Protein AF-A0A2P2J5X5-F1 (afdb_monomer_lite)

Sequence (82 aa):
MERYLLLHILSIALLGGLVPTWSEDKLISPLRLEMFVDELPDVPKIRGFDFVDGAPKPRELKIGMYKKKWVSSSLFLLLFYS

Foldseek 3Di:
DVVVVVVVVVVCVVVVVVPPPPPPVPPDPPVPDDDPDDDDPDDDDDDQWDQDPNDTDGDDDDDDDDPDDDPDPPVVVVVVVD

InterPro domains:
  IPR052152 Multicopper oxidase LPR1/LPR2 [PTHR48461] (4-70)

Structure (mmCIF, N/CA/C/O backbone):
data_AF-A0A2P2J5X5-F1
#
_entry.id   AF-A0A2P2J5X5-F1
#
loop_
_atom_site.group_PDB
_atom_site.id
_atom_site.type_symbol
_atom_site.label_atom_id
_atom_site.label_alt_id
_atom_site.label_comp_id
_atom_site.label_asym_id
_atom_site.label_entity_id
_atom_site.label_seq_id
_atom_site.pdbx_PDB_ins_code
_atom_site.Cartn_x
_atom_site.Cartn_y
_atom_site.Cartn_z
_atom_site.occupancy
_atom_site.B_iso_or_equiv
_atom_site.auth_seq_id
_atom_site.auth_comp_id
_atom_site.auth_asym_id
_atom_site.auth_atom_id
_atom_site.pdbx_PDB_model_num
ATOM 1 N N . MET A 1 1 ? 37.605 25.364 -60.818 1.00 61.94 1 MET A N 1
ATOM 2 C CA . MET A 1 1 ? 36.449 25.517 -59.909 1.00 61.94 1 MET A CA 1
ATOM 3 C C . MET A 1 1 ? 35.785 24.170 -59.611 1.00 61.94 1 MET A C 1
ATOM 5 O O . MET A 1 1 ? 35.599 23.871 -58.443 1.00 61.94 1 MET A O 1
ATOM 9 N N . GLU A 1 2 ? 35.585 23.303 -60.610 1.00 79.38 2 GLU A N 1
ATOM 10 C CA . GLU A 1 2 ? 35.004 21.945 -60.473 1.00 79.38 2 GLU A CA 1
ATOM 11 C C . GLU A 1 2 ? 35.573 21.052 -59.353 1.00 79.38 2 GLU A C 1
ATOM 13 O O . GLU A 1 2 ? 34.830 20.447 -58.589 1.00 79.38 2 GLU A O 1
ATOM 18 N N . ARG A 1 3 ? 36.903 20.990 -59.192 1.00 81.50 3 ARG A N 1
ATOM 19 C CA . ARG A 1 3 ? 37.544 20.121 -58.180 1.00 81.50 3 ARG A CA 1
ATOM 20 C C . ARG A 1 3 ? 37.172 20.493 -56.740 1.00 81.50 3 ARG A C 1
ATOM 22 O O . ARG A 1 3 ? 37.125 19.621 -55.885 1.00 81.50 3 ARG A O 1
ATOM 29 N N . TYR A 1 4 ? 36.909 21.773 -56.477 1.00 84.75 4 TYR A N 1
ATOM 30 C CA . TYR A 1 4 ? 36.509 22.255 -55.154 1.00 84.75 4 TYR A CA 1
ATOM 31 C C . TYR A 1 4 ? 35.044 21.908 -54.852 1.00 84.75 4 TYR A C 1
ATOM 33 O O . TYR A 1 4 ? 34.720 21.523 -53.734 1.00 84.75 4 TYR A O 1
ATOM 41 N N . LEU A 1 5 ? 34.178 21.958 -55.871 1.00 84.88 5 LEU A N 1
ATOM 42 C CA . LEU A 1 5 ? 32.776 21.548 -55.767 1.00 84.88 5 LEU A CA 1
ATOM 43 C C . LEU A 1 5 ? 32.649 20.045 -55.495 1.00 84.88 5 LEU A C 1
ATOM 45 O O . LEU A 1 5 ? 31.882 19.643 -54.626 1.00 84.88 5 LEU A O 1
ATOM 49 N N . LEU A 1 6 ? 33.458 19.222 -56.167 1.00 86.62 6 LEU A N 1
ATOM 50 C CA . LEU A 1 6 ? 33.487 17.775 -55.933 1.00 86.62 6 LEU A CA 1
ATOM 51 C C . LEU A 1 6 ? 33.933 17.420 -54.508 1.00 86.62 6 LEU A C 1
ATOM 53 O O . LEU A 1 6 ? 33.362 16.520 -53.897 1.00 86.62 6 LEU A O 1
ATOM 57 N N . LEU A 1 7 ? 34.911 18.146 -53.959 1.00 85.75 7 LEU A N 1
ATOM 58 C CA . LEU A 1 7 ? 35.356 17.956 -52.575 1.00 85.75 7 LEU A CA 1
ATOM 59 C C . LEU A 1 7 ? 34.274 18.340 -51.558 1.00 85.75 7 LEU A C 1
ATOM 61 O O . LEU A 1 7 ? 34.133 17.659 -50.546 1.00 85.75 7 LEU A O 1
ATOM 65 N N . HIS A 1 8 ? 33.486 19.380 -51.841 1.00 83.56 8 HIS A N 1
ATOM 66 C CA . HIS A 1 8 ? 32.337 19.759 -51.011 1.00 83.56 8 HIS A CA 1
ATOM 67 C C . HIS A 1 8 ? 31.195 18.745 -51.069 1.00 83.56 8 HIS A C 1
ATOM 69 O O . HIS A 1 8 ? 30.599 18.424 -50.048 1.00 83.56 8 HIS A O 1
ATOM 75 N N . ILE A 1 9 ? 30.904 18.186 -52.243 1.00 84.56 9 ILE A N 1
ATOM 76 C CA . ILE A 1 9 ? 29.887 17.132 -52.366 1.00 84.56 9 ILE A CA 1
ATOM 77 C C . ILE A 1 9 ? 30.341 15.870 -51.620 1.00 84.56 9 ILE A C 1
ATOM 79 O O . ILE A 1 9 ? 29.552 15.254 -50.905 1.00 84.56 9 ILE A O 1
ATOM 83 N N . LEU A 1 10 ? 31.625 15.517 -51.733 1.00 85.56 10 LEU A N 1
ATOM 84 C CA . LEU A 1 10 ? 32.210 14.381 -51.027 1.00 85.56 10 LEU A CA 1
ATOM 85 C C . LEU A 1 10 ? 32.179 14.578 -49.505 1.00 85.56 10 LEU A C 1
ATOM 87 O O . LEU A 1 10 ? 31.854 13.637 -48.786 1.00 85.56 10 LEU A O 1
ATOM 91 N N . SER A 1 11 ? 32.477 15.783 -49.008 1.00 82.19 11 SER A N 1
ATOM 92 C CA . SER A 1 11 ? 32.447 16.074 -47.570 1.00 82.19 11 SER A CA 1
ATOM 93 C C . SER A 1 11 ? 31.029 16.028 -46.998 1.00 82.19 11 SER A C 1
ATOM 95 O O . SER A 1 11 ? 30.833 15.469 -45.920 1.00 82.19 11 SER A O 1
ATOM 97 N N . ILE A 1 12 ? 30.032 16.528 -47.736 1.00 81.00 12 ILE A N 1
ATOM 98 C CA . ILE A 1 12 ? 28.616 16.445 -47.350 1.00 81.00 12 ILE A CA 1
ATOM 99 C C . ILE A 1 12 ? 28.138 14.990 -47.353 1.00 81.00 12 ILE A C 1
ATOM 101 O O . ILE A 1 12 ? 27.461 14.579 -46.416 1.00 81.00 12 ILE A O 1
ATOM 105 N N . ALA A 1 13 ? 28.513 14.192 -48.356 1.00 80.12 13 ALA A N 1
ATOM 106 C CA . ALA A 1 13 ? 28.169 12.771 -48.403 1.00 80.12 13 ALA A CA 1
ATOM 107 C C . ALA A 1 13 ? 28.801 11.987 -47.238 1.00 80.12 13 ALA A C 1
ATOM 109 O O . ALA A 1 13 ? 28.144 11.136 -46.635 1.00 80.12 13 ALA A O 1
ATOM 110 N N . LEU A 1 14 ? 30.050 12.313 -46.882 1.00 76.69 14 LEU A N 1
ATOM 111 C CA . LEU A 1 14 ? 30.756 11.702 -45.756 1.00 76.69 14 LEU A CA 1
ATOM 112 C C . LEU A 1 14 ? 30.127 12.087 -44.406 1.00 76.69 14 LEU A C 1
ATOM 114 O O . LEU A 1 14 ? 29.998 11.235 -43.532 1.00 76.69 14 LEU A O 1
ATOM 118 N N . LEU A 1 15 ? 29.696 13.345 -44.240 1.00 70.12 15 LEU A N 1
ATOM 119 C CA . LEU A 1 15 ? 28.975 13.796 -43.043 1.00 70.12 15 LEU A CA 1
ATOM 120 C C . LEU A 1 15 ? 27.550 13.229 -42.966 1.00 70.12 15 LEU A C 1
ATOM 122 O O . LEU A 1 15 ? 27.098 12.867 -41.883 1.00 70.12 15 LEU A O 1
ATOM 126 N N . GLY A 1 16 ? 26.848 13.133 -44.097 1.00 64.94 16 GLY A N 1
ATOM 127 C CA . GLY A 1 16 ? 25.468 12.646 -44.171 1.00 64.94 16 GLY A CA 1
ATOM 128 C C . GLY A 1 16 ? 25.321 11.174 -43.779 1.00 64.94 16 GLY A C 1
ATOM 129 O O . GLY A 1 16 ? 24.316 10.807 -43.180 1.00 64.94 16 GLY A O 1
ATOM 130 N N . GLY A 1 17 ? 26.340 10.348 -44.041 1.00 63.00 17 GLY A N 1
ATOM 131 C CA . GLY A 1 17 ? 26.390 8.951 -43.590 1.00 63.00 17 GLY A CA 1
ATOM 132 C C . GLY A 1 17 ? 26.727 8.766 -42.103 1.00 63.00 17 GLY A C 1
ATOM 133 O O . GLY A 1 17 ? 26.580 7.661 -41.586 1.00 63.00 17 GLY A O 1
ATOM 134 N N . LEU A 1 18 ? 27.174 9.824 -41.416 1.00 57.75 18 LEU A N 1
ATOM 135 C CA . LEU A 1 18 ? 27.512 9.811 -39.987 1.00 57.75 18 LEU A CA 1
ATOM 136 C C . LEU A 1 18 ? 26.408 10.388 -39.101 1.00 57.75 18 LEU A C 1
ATOM 138 O O . LEU A 1 18 ? 26.553 10.369 -37.879 1.00 57.75 18 LEU A O 1
ATOM 142 N N . VAL A 1 19 ? 25.317 10.904 -39.676 1.00 59.12 19 VAL A N 1
ATOM 143 C CA . VAL A 1 19 ? 24.162 11.315 -38.877 1.00 59.12 19 VAL A CA 1
ATOM 144 C C . VAL A 1 19 ? 23.506 10.035 -38.361 1.00 59.12 19 VAL A C 1
ATOM 146 O O . VAL A 1 19 ? 22.981 9.273 -39.177 1.00 59.12 19 VAL A O 1
ATOM 149 N N . PRO A 1 20 ? 23.513 9.756 -37.042 1.00 59.59 20 PRO A N 1
ATOM 150 C CA . PRO A 1 20 ? 22.630 8.734 -36.517 1.00 59.59 20 PRO A CA 1
ATOM 151 C C . PRO A 1 20 ? 21.223 9.189 -36.894 1.00 59.59 20 PRO A C 1
ATOM 153 O O . PRO A 1 20 ? 20.778 10.253 -36.456 1.00 59.59 20 PRO A O 1
ATOM 156 N N . THR A 1 21 ? 20.558 8.435 -37.776 1.00 61.34 21 THR A N 1
ATOM 157 C CA . THR A 1 21 ? 19.118 8.574 -37.998 1.00 61.34 21 THR A CA 1
ATOM 158 C C . THR A 1 21 ? 18.538 8.602 -36.603 1.00 61.34 21 THR A C 1
ATOM 160 O O . THR A 1 21 ? 18.778 7.638 -35.873 1.00 61.34 21 THR A O 1
ATOM 163 N N . TRP A 1 22 ? 17.961 9.736 -36.193 1.00 58.97 22 TRP A N 1
ATOM 164 C CA . TRP A 1 22 ? 17.452 9.924 -34.840 1.00 58.97 22 TRP A CA 1
ATOM 165 C C . TRP A 1 22 ? 16.797 8.623 -34.432 1.00 58.97 22 TRP A C 1
ATOM 167 O O . TRP A 1 22 ? 15.899 8.174 -35.145 1.00 58.97 22 TRP A O 1
ATOM 177 N N . SER A 1 23 ? 17.363 7.958 -33.418 1.00 59.91 23 SER A N 1
ATOM 178 C CA . SER A 1 23 ? 16.822 6.692 -32.954 1.00 59.91 23 SER A CA 1
ATOM 179 C C . SER A 1 23 ? 15.353 6.971 -32.730 1.00 59.91 23 SER A C 1
ATOM 181 O O . SER A 1 23 ? 15.023 7.788 -31.874 1.00 59.91 23 SER A O 1
ATOM 183 N N . GLU A 1 24 ? 14.479 6.364 -33.536 1.00 61.78 24 GLU A N 1
ATOM 184 C CA . GLU A 1 24 ? 13.105 6.180 -33.108 1.00 61.78 24 GLU A CA 1
ATOM 185 C C . GLU A 1 24 ? 13.266 5.605 -31.715 1.00 61.78 24 GLU A C 1
ATOM 187 O O . GLU A 1 24 ? 13.922 4.563 -31.583 1.00 61.78 24 GLU A O 1
ATOM 192 N N . ASP A 1 25 ? 12.851 6.357 -30.691 1.00 60.78 25 ASP A N 1
ATOM 193 C CA . ASP A 1 25 ? 12.942 5.921 -29.310 1.00 60.78 25 ASP A CA 1
ATOM 194 C C . ASP A 1 25 ? 12.366 4.520 -29.317 1.00 60.78 25 ASP A C 1
ATOM 196 O O . ASP A 1 25 ? 11.170 4.328 -29.546 1.00 60.78 25 ASP A O 1
ATOM 200 N N . LYS A 1 26 ? 13.243 3.516 -29.243 1.00 66.62 26 LYS A N 1
ATOM 201 C CA . LYS A 1 26 ? 12.854 2.129 -29.441 1.00 66.62 26 LYS A CA 1
ATOM 202 C C . LYS A 1 26 ? 12.226 1.741 -28.127 1.00 66.62 26 LYS A C 1
ATOM 204 O O . LYS A 1 26 ? 12.879 1.133 -27.281 1.00 66.62 26 LYS A O 1
ATOM 209 N N . LEU A 1 27 ? 10.996 2.214 -27.933 1.00 70.38 27 LEU A N 1
ATOM 210 C CA . LEU A 1 27 ? 10.241 2.093 -26.709 1.00 70.38 27 LEU A CA 1
ATOM 211 C C . LEU A 1 27 ? 10.212 0.607 -26.390 1.00 70.38 27 LEU A C 1
ATOM 213 O O . LEU A 1 27 ? 9.680 -0.217 -27.140 1.00 70.38 27 LEU A O 1
ATOM 217 N N . ILE A 1 28 ? 10.893 0.251 -25.308 1.00 75.06 28 ILE A N 1
ATOM 218 C CA . ILE A 1 28 ? 10.895 -1.114 -24.819 1.00 75.06 28 ILE A CA 1
ATOM 219 C C . ILE A 1 28 ? 9.455 -1.409 -24.421 1.00 75.06 28 ILE A C 1
ATOM 221 O O . ILE A 1 28 ? 8.855 -0.678 -23.636 1.00 75.06 28 ILE A O 1
ATOM 225 N N . SER A 1 29 ? 8.888 -2.467 -25.007 1.00 80.69 29 SER A N 1
ATOM 226 C CA . SER A 1 29 ? 7.550 -2.915 -24.637 1.00 80.69 29 SER A CA 1
ATOM 227 C C . SER A 1 29 ? 7.498 -3.118 -23.120 1.00 80.69 29 SER A C 1
ATOM 229 O O . SER A 1 29 ? 8.368 -3.823 -22.601 1.00 80.69 29 SER A O 1
ATOM 231 N N . PRO A 1 30 ? 6.492 -2.568 -22.415 1.00 74.25 30 PRO A N 1
ATOM 232 C CA . PRO A 1 30 ? 6.336 -2.752 -20.973 1.00 74.25 30 PRO A CA 1
ATOM 233 C C . PRO A 1 30 ? 6.335 -4.222 -20.535 1.00 74.25 30 PRO A C 1
ATOM 235 O O . PRO A 1 30 ? 6.722 -4.529 -19.418 1.00 74.25 30 PRO A O 1
ATOM 238 N N . LEU A 1 31 ? 5.986 -5.147 -21.437 1.00 77.88 31 LEU A N 1
A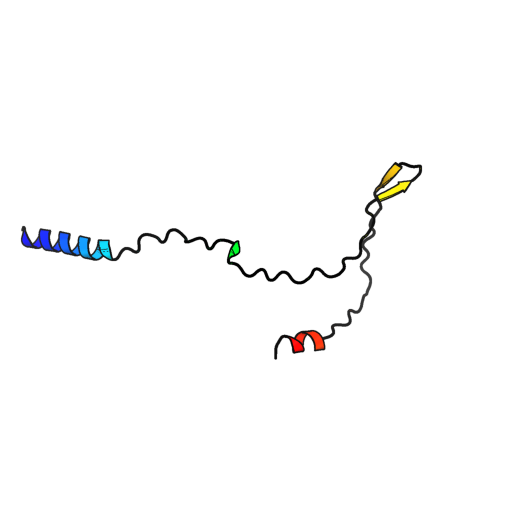TOM 239 C CA . LEU A 1 31 ? 6.049 -6.598 -21.218 1.00 77.88 31 LEU A CA 1
ATOM 240 C C . LEU A 1 31 ? 7.471 -7.137 -20.980 1.00 77.88 31 LEU A C 1
ATOM 242 O O . LEU A 1 31 ? 7.625 -8.272 -20.544 1.00 77.88 31 LEU A O 1
ATOM 246 N N . ARG A 1 32 ? 8.508 -6.365 -21.322 1.00 79.81 32 ARG A N 1
ATOM 247 C CA . ARG A 1 32 ? 9.922 -6.716 -21.115 1.00 79.81 32 ARG A CA 1
ATOM 248 C C . ARG A 1 32 ? 10.483 -6.174 -19.800 1.00 79.81 32 ARG A C 1
ATOM 250 O O . ARG A 1 32 ? 11.646 -6.431 -19.508 1.00 79.81 32 ARG A O 1
ATOM 257 N N . LEU A 1 33 ? 9.700 -5.395 -19.055 1.00 81.94 33 LEU A N 1
ATOM 258 C CA . LEU A 1 33 ? 10.092 -4.900 -17.743 1.00 81.94 33 LEU A CA 1
ATOM 259 C C . LEU A 1 33 ? 9.798 -5.980 -16.705 1.00 81.94 33 LEU A C 1
ATOM 261 O O . LEU A 1 33 ? 8.677 -6.476 -16.608 1.00 81.94 33 LEU A O 1
ATOM 265 N N . GLU A 1 34 ? 10.813 -6.332 -15.926 1.00 78.44 34 GLU A N 1
ATOM 266 C CA . GLU A 1 34 ? 10.639 -7.161 -14.741 1.00 78.44 34 GLU A CA 1
ATOM 267 C C . GLU A 1 34 ? 9.781 -6.391 -13.728 1.00 78.44 34 GLU A C 1
ATOM 269 O O . GLU A 1 34 ? 10.117 -5.276 -13.324 1.00 78.44 34 GLU A O 1
ATOM 274 N N . MET A 1 35 ? 8.621 -6.947 -13.371 1.00 77.50 35 MET A 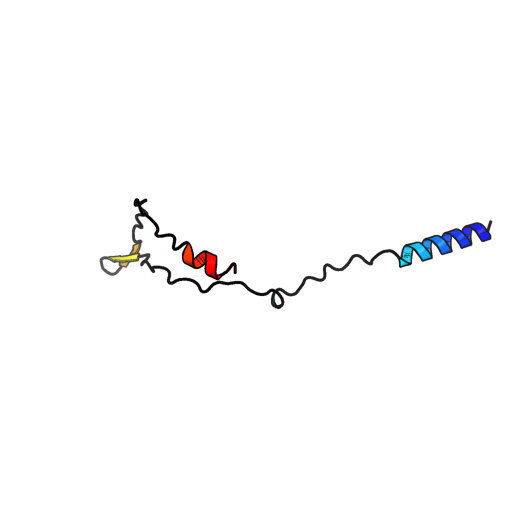N 1
ATOM 275 C CA . MET A 1 35 ? 7.731 -6.328 -12.395 1.00 77.50 35 MET A CA 1
ATOM 276 C C . MET A 1 35 ? 8.141 -6.766 -10.993 1.00 77.50 35 MET A C 1
ATOM 278 O O . MET A 1 35 ? 7.777 -7.850 -10.545 1.00 77.50 35 MET A O 1
ATOM 282 N N . PHE A 1 36 ? 8.852 -5.892 -10.286 1.00 71.44 36 PHE A N 1
ATOM 283 C CA . PHE A 1 36 ? 9.073 -6.023 -8.847 1.00 71.44 36 PHE A CA 1
ATOM 284 C C . PHE A 1 36 ? 7.804 -5.585 -8.106 1.00 71.44 36 PHE A C 1
ATOM 286 O O . PHE A 1 36 ? 7.712 -4.469 -7.597 1.00 71.44 36 PHE A O 1
ATOM 293 N N . VAL A 1 37 ? 6.776 -6.431 -8.127 1.00 74.38 37 VAL A N 1
ATOM 294 C CA . VAL A 1 37 ? 5.607 -6.263 -7.261 1.00 74.38 37 VAL A CA 1
ATOM 295 C C . VAL A 1 37 ? 5.768 -7.252 -6.123 1.00 74.38 37 VAL A C 1
ATOM 297 O O . VAL A 1 37 ? 5.571 -8.450 -6.314 1.00 74.38 37 VAL A O 1
ATOM 300 N N . ASP A 1 38 ? 6.146 -6.739 -4.954 1.00 76.88 38 ASP A N 1
ATOM 301 C CA . ASP A 1 38 ? 6.108 -7.524 -3.727 1.00 76.88 38 ASP A CA 1
ATOM 302 C C . ASP A 1 38 ? 4.688 -8.053 -3.503 1.00 76.88 38 ASP A C 1
ATOM 304 O O . ASP A 1 38 ? 3.694 -7.382 -3.813 1.00 76.88 38 ASP A O 1
ATOM 308 N N . GLU A 1 39 ? 4.586 -9.258 -2.945 1.00 77.50 39 GLU A N 1
ATOM 309 C CA . GLU A 1 39 ? 3.297 -9.802 -2.536 1.00 77.50 39 GLU A CA 1
ATOM 310 C C . GLU A 1 39 ? 2.615 -8.818 -1.583 1.00 77.50 39 GLU A C 1
ATOM 312 O O . GLU A 1 39 ? 3.179 -8.407 -0.565 1.00 77.50 39 GLU A O 1
ATOM 317 N N . LEU A 1 40 ? 1.392 -8.410 -1.934 1.00 77.94 40 LEU A N 1
ATOM 318 C CA . LEU A 1 40 ? 0.658 -7.440 -1.138 1.00 77.94 40 LEU A CA 1
ATOM 319 C C . LEU A 1 40 ? 0.396 -8.059 0.248 1.00 77.94 40 LEU A C 1
ATOM 321 O O . LEU A 1 40 ? -0.279 -9.091 0.320 1.00 77.94 40 LEU A O 1
ATOM 325 N N . PRO A 1 41 ? 0.898 -7.464 1.347 1.00 76.25 41 PRO A N 1
ATOM 326 C CA . PRO A 1 41 ? 0.633 -7.990 2.678 1.00 76.25 41 PRO A CA 1
ATOM 327 C C . PRO A 1 41 ? -0.871 -7.946 2.964 1.00 76.25 41 PRO A C 1
ATOM 329 O O . PRO A 1 41 ? -1.594 -7.124 2.397 1.00 76.25 41 PRO A O 1
ATOM 332 N N . ASP A 1 42 ? -1.348 -8.810 3.864 1.00 81.75 42 ASP A N 1
ATOM 333 C CA . ASP A 1 42 ? -2.769 -8.848 4.216 1.00 81.75 42 ASP A CA 1
ATOM 334 C C . ASP A 1 42 ? -3.213 -7.495 4.794 1.00 81.75 42 ASP A C 1
ATOM 336 O O . ASP A 1 42 ? -2.830 -7.092 5.898 1.00 81.75 42 ASP A O 1
ATOM 340 N N . VAL A 1 43 ? -3.989 -6.755 4.000 1.00 80.56 43 VAL A N 1
ATOM 341 C CA . VAL A 1 43 ? -4.496 -5.439 4.376 1.00 80.56 43 VAL A CA 1
ATOM 342 C C . VAL A 1 43 ? -5.720 -5.614 5.275 1.00 80.56 43 VAL A C 1
ATOM 344 O O . VAL A 1 43 ? -6.687 -6.268 4.874 1.00 80.56 43 VAL A O 1
ATOM 347 N N . PRO A 1 44 ? -5.751 -5.006 6.475 1.00 77.44 44 PRO A N 1
ATOM 348 C CA . PRO A 1 44 ? -6.919 -5.093 7.337 1.00 77.44 44 PRO A CA 1
ATOM 349 C C . PRO A 1 44 ? -8.125 -4.458 6.638 1.00 77.44 44 PRO A C 1
ATOM 351 O O . PRO A 1 44 ? -8.174 -3.252 6.391 1.00 77.44 44 PRO A O 1
ATOM 354 N N . LYS A 1 45 ? -9.114 -5.291 6.307 1.00 81.69 45 LYS A N 1
ATOM 355 C CA . LYS A 1 45 ? -10.335 -4.857 5.624 1.00 81.69 45 LYS A CA 1
ATOM 356 C C . LYS A 1 45 ? -11.292 -4.228 6.630 1.00 81.69 45 LYS A C 1
ATOM 358 O O . LYS A 1 45 ? -11.642 -4.839 7.638 1.00 81.69 45 LYS A O 1
ATOM 363 N N . ILE A 1 46 ? -11.759 -3.022 6.323 1.0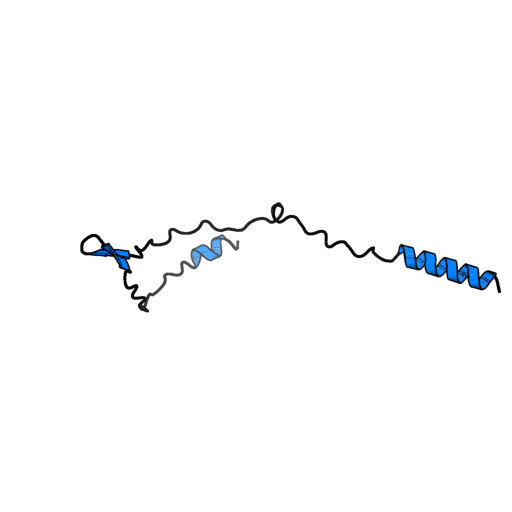0 84.00 46 ILE A N 1
ATOM 364 C CA . ILE A 1 46 ? -12.729 -2.286 7.138 1.00 84.00 46 ILE A CA 1
ATOM 365 C C . ILE A 1 46 ? -14.005 -2.099 6.317 1.00 84.00 46 ILE A C 1
ATOM 367 O O . ILE A 1 46 ? -13.948 -1.758 5.13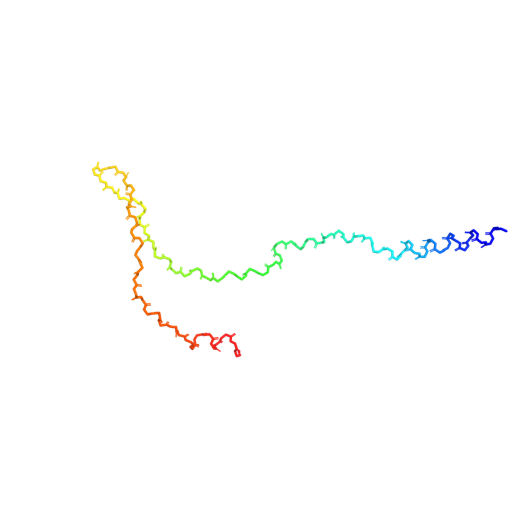7 1.00 84.00 46 ILE A O 1
ATOM 371 N N . ARG A 1 47 ? -15.173 -2.322 6.9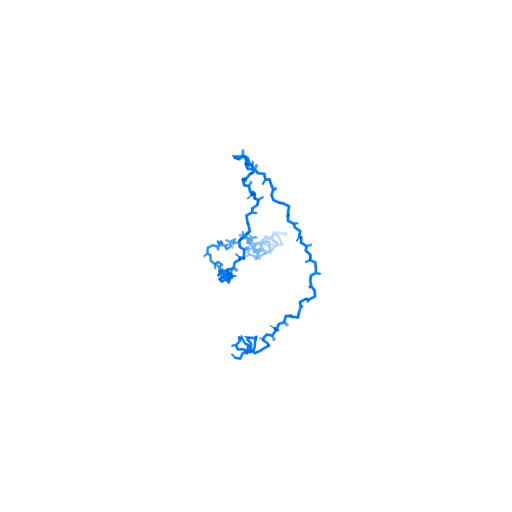26 1.00 84.94 47 ARG A N 1
ATOM 372 C CA . ARG A 1 47 ? -16.460 -2.032 6.277 1.00 84.94 47 ARG A CA 1
ATOM 373 C C . ARG A 1 47 ? -16.660 -0.519 6.196 1.00 84.94 47 ARG A C 1
ATOM 375 O O . ARG A 1 47 ? -16.650 0.143 7.231 1.00 84.94 47 ARG A O 1
ATOM 382 N N . GLY A 1 48 ? -16.856 0.004 4.985 1.00 88.06 48 GLY A N 1
ATOM 383 C CA . GLY A 1 48 ? -17.111 1.433 4.749 1.00 88.06 48 GLY A CA 1
ATOM 384 C C . GLY A 1 48 ? -18.538 1.886 5.083 1.00 88.06 48 GLY A C 1
ATOM 385 O O . GLY A 1 48 ? -18.816 3.082 5.101 1.00 88.06 48 GLY A O 1
ATOM 386 N N . PHE A 1 49 ? -19.443 0.947 5.354 1.00 91.88 49 PHE A N 1
ATOM 387 C CA . PHE A 1 49 ? -20.829 1.211 5.717 1.00 91.88 49 PHE A CA 1
ATOM 388 C C . PHE A 1 49 ? -21.354 0.122 6.654 1.00 91.88 49 PHE A C 1
ATOM 390 O O . PHE A 1 49 ? -20.859 -1.009 6.640 1.00 91.88 49 PHE A O 1
ATOM 397 N N . ASP A 1 50 ? -22.377 0.472 7.424 1.00 91.06 50 ASP A N 1
ATOM 398 C CA . ASP A 1 50 ? -23.142 -0.438 8.273 1.00 91.06 50 ASP A CA 1
ATOM 399 C C . ASP A 1 50 ? -24.623 -0.377 7.872 1.00 91.06 50 ASP A C 1
ATOM 401 O O . ASP A 1 50 ? -25.079 0.612 7.302 1.00 91.06 50 ASP A O 1
ATOM 405 N N . PHE A 1 51 ? -25.395 -1.427 8.150 1.00 91.75 51 PHE A N 1
ATOM 406 C CA . PHE A 1 51 ? -26.847 -1.393 7.957 1.00 91.75 51 PHE A CA 1
ATOM 407 C C . PHE A 1 51 ? -27.517 -0.903 9.238 1.00 91.75 51 PHE A C 1
ATOM 409 O O . PHE A 1 51 ? -27.403 -1.545 10.281 1.00 91.75 51 PHE A O 1
ATOM 416 N N . VAL A 1 52 ? -28.231 0.216 9.153 1.00 91.56 52 VAL A N 1
ATOM 417 C CA . VAL A 1 52 ? -29.019 0.776 10.256 1.00 91.56 52 VAL A CA 1
ATOM 418 C C . VAL A 1 52 ? -30.446 0.932 9.754 1.00 91.56 52 VAL A C 1
ATOM 420 O O . VAL A 1 52 ? -30.670 1.602 8.746 1.00 91.56 52 VAL A O 1
ATOM 423 N N . ASP A 1 53 ? -31.391 0.276 10.425 1.00 93.19 53 ASP A N 1
ATOM 424 C CA . ASP A 1 53 ? -32.808 0.223 10.031 1.00 93.19 53 ASP A CA 1
ATOM 425 C C . ASP A 1 53 ? -33.021 -0.300 8.596 1.00 93.19 53 ASP A C 1
ATOM 427 O O . ASP A 1 53 ? -33.882 0.166 7.856 1.00 93.19 53 ASP A O 1
ATOM 431 N N . GLY A 1 54 ? -32.189 -1.258 8.172 1.00 93.69 54 GLY A N 1
ATOM 432 C CA . GLY A 1 54 ? -32.255 -1.864 6.837 1.00 93.69 54 GLY A CA 1
ATOM 433 C C . GLY A 1 54 ? -31.635 -1.029 5.710 1.00 93.69 54 GLY A C 1
ATOM 434 O O . GLY A 1 54 ? -31.518 -1.529 4.593 1.00 93.69 54 GLY A O 1
ATOM 435 N N . ALA A 1 55 ? -31.173 0.194 5.985 1.00 94.44 55 ALA A N 1
ATOM 436 C CA . ALA A 1 55 ? -30.502 1.048 5.007 1.00 94.44 55 ALA A CA 1
ATOM 437 C C . ALA A 1 55 ? -28.976 1.084 5.236 1.00 94.44 55 ALA A C 1
ATOM 439 O O . ALA A 1 55 ? -28.537 1.160 6.389 1.00 94.44 55 ALA A O 1
ATOM 440 N N . PRO A 1 56 ? -28.145 1.064 4.173 1.00 94.06 56 PRO A N 1
ATOM 441 C CA . PRO A 1 56 ? -26.705 1.245 4.310 1.00 94.06 56 PRO A CA 1
ATOM 442 C C . PRO A 1 56 ? -26.402 2.693 4.715 1.00 94.06 56 PRO A C 1
ATOM 444 O O . PRO A 1 56 ? -26.744 3.637 4.002 1.00 94.06 56 PRO A O 1
ATOM 447 N N . LYS A 1 57 ? -25.746 2.877 5.860 1.00 93.94 57 LYS A N 1
ATOM 448 C CA . LYS A 1 57 ? -25.250 4.169 6.340 1.00 93.94 57 LYS A CA 1
ATOM 449 C C . LYS A 1 57 ? -23.719 4.176 6.317 1.00 93.94 57 LYS A C 1
ATOM 451 O O . LYS A 1 57 ? -23.113 3.194 6.753 1.00 93.94 57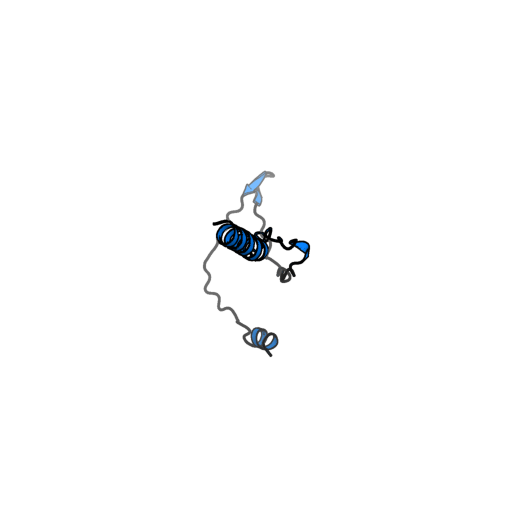 LYS A O 1
ATOM 456 N N . PRO A 1 58 ? -23.077 5.252 5.824 1.00 90.81 58 PRO A N 1
ATOM 457 C CA . PRO A 1 58 ? -21.624 5.379 5.849 1.00 90.81 58 PRO A CA 1
ATOM 458 C C . PRO A 1 58 ? -21.076 5.218 7.265 1.00 90.81 58 PRO A C 1
ATOM 460 O O . PRO A 1 58 ? -21.645 5.748 8.223 1.00 90.81 58 PRO A O 1
ATOM 463 N N . ARG A 1 59 ? -19.957 4.506 7.395 1.00 86.19 59 ARG A N 1
ATOM 464 C CA . ARG A 1 59 ? -19.286 4.323 8.679 1.00 86.19 59 ARG A CA 1
ATOM 465 C C . ARG A 1 59 ? -18.272 5.442 8.896 1.00 86.19 59 ARG A C 1
ATOM 467 O O . ARG A 1 59 ? -17.420 5.683 8.046 1.00 86.19 59 ARG A O 1
ATOM 474 N N . GLU A 1 60 ? -18.339 6.108 10.046 1.00 85.44 60 GLU A N 1
ATOM 475 C CA . GLU A 1 60 ? -17.348 7.118 10.427 1.00 85.44 60 GLU A CA 1
ATOM 476 C C . GLU A 1 60 ? -16.004 6.436 10.740 1.00 85.44 60 GLU A C 1
ATOM 478 O O . GLU A 1 60 ? -15.883 5.675 11.704 1.00 85.44 60 GLU A O 1
ATOM 483 N N . LEU A 1 61 ? -14.981 6.700 9.923 1.00 82.50 61 LEU A N 1
ATOM 484 C CA . LEU A 1 61 ? -13.627 6.205 10.156 1.00 82.50 61 LEU A CA 1
ATOM 485 C C . LEU A 1 61 ? -12.855 7.197 11.034 1.00 82.50 61 LEU A C 1
ATOM 487 O O . LEU A 1 61 ? -12.379 8.227 10.561 1.00 82.50 61 LEU A O 1
ATOM 491 N N . LYS A 1 62 ? -12.681 6.864 12.314 1.00 80.19 62 LYS A N 1
ATOM 492 C CA . LYS A 1 62 ? -11.836 7.643 13.230 1.00 80.19 62 LYS A CA 1
ATOM 493 C C . LYS A 1 62 ? -10.393 7.158 13.143 1.00 80.19 62 LYS A C 1
ATOM 495 O O . LYS A 1 62 ? -10.024 6.173 13.779 1.00 80.19 62 LYS A O 1
ATOM 500 N N . ILE A 1 63 ? -9.574 7.849 12.351 1.00 79.25 63 ILE A N 1
ATOM 501 C CA . ILE A 1 63 ? -8.129 7.600 12.283 1.00 79.25 63 ILE A CA 1
ATOM 502 C C . ILE A 1 63 ? -7.461 8.348 13.440 1.00 79.25 63 ILE A C 1
ATOM 504 O O . ILE A 1 63 ? -7.283 9.562 13.397 1.00 79.25 63 ILE A O 1
ATOM 508 N N . GLY A 1 64 ? -7.118 7.616 14.499 1.00 77.75 64 GLY A N 1
ATOM 509 C CA . GLY A 1 64 ? -6.344 8.138 15.623 1.00 77.75 64 GLY A CA 1
ATOM 510 C C . GLY A 1 64 ? -4.842 7.920 15.438 1.00 77.75 64 GLY A C 1
ATOM 511 O O . GLY A 1 64 ? -4.409 6.890 14.921 1.00 77.75 64 GLY A O 1
ATOM 512 N N . MET A 1 65 ? -4.030 8.860 15.921 1.00 71.69 65 MET A N 1
ATOM 513 C CA . MET A 1 65 ? -2.590 8.657 16.084 1.00 71.69 65 MET A CA 1
ATOM 514 C C . MET A 1 65 ? -2.336 8.009 17.449 1.00 71.69 65 MET A C 1
ATOM 516 O O . MET A 1 65 ? -2.345 8.671 18.485 1.00 71.69 65 MET A O 1
ATOM 520 N N . TYR A 1 66 ? -2.129 6.694 17.463 1.00 71.12 66 TYR A N 1
ATOM 521 C CA . TYR A 1 66 ? -1.761 5.960 18.674 1.00 71.12 66 TYR A CA 1
ATOM 522 C C . TYR A 1 66 ? -0.236 5.874 18.776 1.00 71.12 66 TYR A C 1
ATOM 524 O O . TYR A 1 66 ? 0.436 5.587 17.784 1.00 71.12 66 TYR A O 1
ATOM 532 N N . LYS A 1 67 ? 0.335 6.086 19.973 1.00 77.19 67 LYS A N 1
ATOM 533 C CA . LYS A 1 67 ? 1.767 5.831 20.210 1.00 77.19 67 LYS A CA 1
ATOM 534 C C . LYS A 1 67 ? 2.032 4.333 20.072 1.00 77.19 67 LYS A C 1
ATOM 536 O O . LYS A 1 67 ? 1.867 3.576 21.026 1.00 77.19 67 LYS A O 1
ATOM 541 N N . LYS A 1 68 ? 2.443 3.908 18.881 1.00 75.12 68 LYS A N 1
ATOM 542 C CA . LYS A 1 68 ? 2.844 2.533 18.592 1.00 75.12 68 LYS A CA 1
ATOM 543 C C . LYS A 1 68 ? 4.365 2.460 18.505 1.00 75.12 68 LYS A C 1
ATOM 545 O O . LYS A 1 68 ? 4.980 3.198 17.741 1.00 75.12 68 LYS A O 1
ATOM 550 N N . LYS A 1 69 ? 4.973 1.573 19.297 1.00 75.56 69 LYS A N 1
ATOM 551 C CA . LYS A 1 69 ? 6.362 1.152 19.083 1.00 75.56 69 LYS A CA 1
ATOM 552 C C . LYS A 1 69 ? 6.335 0.028 18.056 1.00 75.56 69 LYS A C 1
ATOM 554 O O . LYS A 1 69 ? 5.763 -1.027 18.315 1.00 75.56 69 LYS A O 1
ATOM 559 N N . TRP A 1 70 ? 6.906 0.279 16.888 1.00 69.06 70 TRP A N 1
ATOM 560 C CA . TRP A 1 70 ? 7.096 -0.746 15.872 1.00 69.06 70 TRP A CA 1
ATOM 561 C C . TRP A 1 70 ? 8.331 -1.563 16.238 1.00 69.06 70 TRP A C 1
ATOM 563 O O . TRP A 1 70 ? 9.398 -0.996 16.476 1.00 69.06 70 TRP A O 1
ATOM 573 N N . VAL A 1 71 ? 8.189 -2.886 16.312 1.00 70.19 71 VAL A N 1
ATOM 574 C CA . VAL A 1 71 ? 9.352 -3.773 16.363 1.00 70.19 71 VAL A CA 1
ATOM 575 C C . VAL A 1 71 ? 9.913 -3.801 14.948 1.00 70.19 71 VAL A C 1
ATOM 577 O O . VAL A 1 71 ? 9.367 -4.470 14.075 1.00 70.19 71 VAL A O 1
ATOM 580 N N . SER A 1 72 ? 10.958 -3.015 14.699 1.00 56.84 72 SER A N 1
ATOM 581 C CA . SER A 1 72 ? 11.751 -3.175 13.484 1.00 56.84 72 SER A CA 1
ATOM 582 C C . SER A 1 72 ? 12.618 -4.412 13.678 1.00 56.84 72 SER A C 1
ATOM 584 O O . SER A 1 72 ? 13.571 -4.391 14.461 1.00 56.84 72 SER A O 1
ATOM 586 N N . SER A 1 73 ? 12.266 -5.512 13.012 1.00 56.34 73 SER A N 1
ATOM 587 C CA . SER A 1 73 ? 13.153 -6.670 12.926 1.00 56.34 73 SER A CA 1
ATOM 588 C C . SER A 1 73 ? 14.281 -6.321 11.957 1.00 56.34 73 SER A C 1
ATOM 590 O O . SER A 1 73 ? 14.248 -6.662 10.780 1.00 56.34 73 SER A O 1
ATOM 592 N N . SER A 1 74 ? 15.283 -5.605 12.467 1.00 54.28 74 SER A N 1
ATOM 593 C CA . SER A 1 74 ? 16.512 -5.255 11.741 1.00 54.28 74 SER A CA 1
ATOM 594 C C . SER A 1 74 ? 17.209 -6.496 11.149 1.00 54.28 74 SER A C 1
ATOM 596 O O . SER A 1 74 ? 17.853 -6.418 10.108 1.00 54.28 74 SER A O 1
ATOM 598 N N . LEU A 1 75 ? 16.995 -7.679 11.746 1.00 55.06 75 LEU A N 1
ATOM 599 C CA . LEU A 1 75 ? 17.485 -8.955 11.215 1.00 55.06 75 LEU A CA 1
ATOM 600 C C . LEU A 1 75 ? 16.893 -9.341 9.847 1.00 55.06 75 LEU A C 1
ATOM 602 O O . LEU A 1 75 ? 17.533 -10.092 9.121 1.00 55.06 75 LEU A O 1
ATOM 606 N N . PHE A 1 76 ? 15.707 -8.847 9.476 1.00 54.31 76 PHE A N 1
ATOM 607 C CA . PHE A 1 76 ? 15.085 -9.187 8.191 1.00 54.31 76 PHE A CA 1
ATOM 608 C C . PHE A 1 76 ? 15.735 -8.429 7.025 1.00 54.31 76 PHE A C 1
ATOM 610 O O . PHE A 1 76 ? 15.841 -8.973 5.937 1.00 54.31 76 PHE A O 1
ATOM 617 N N . LEU A 1 77 ? 16.247 -7.214 7.257 1.00 52.91 77 LEU A N 1
ATOM 618 C CA . LEU A 1 77 ? 16.923 -6.411 6.227 1.00 52.91 77 LEU A CA 1
ATOM 619 C C . LEU A 1 77 ? 18.344 -6.910 5.915 1.00 52.91 77 LEU A C 1
ATOM 621 O O . LEU A 1 77 ? 18.816 -6.745 4.795 1.00 52.91 77 LEU A O 1
ATOM 625 N N . LEU A 1 78 ? 19.013 -7.551 6.880 1.00 52.59 78 LEU A N 1
ATOM 626 C CA . LEU A 1 78 ? 20.368 -8.092 6.704 1.00 52.59 78 LEU A CA 1
ATOM 627 C C . LEU A 1 78 ? 20.409 -9.376 5.858 1.00 52.59 78 LEU A C 1
ATOM 629 O O . LEU A 1 78 ? 21.441 -9.666 5.264 1.00 52.59 78 LEU A O 1
ATOM 633 N N . LEU A 1 79 ? 19.308 -10.131 5.774 1.00 52.91 79 LEU A N 1
ATOM 634 C CA . LEU A 1 79 ? 19.243 -11.368 4.981 1.00 52.91 79 LEU A CA 1
ATOM 635 C C . LEU A 1 79 ? 19.091 -11.125 3.469 1.00 52.91 79 LEU A C 1
ATOM 637 O O . LEU A 1 79 ? 19.345 -12.039 2.696 1.00 52.91 79 LEU A O 1
ATOM 641 N N . PHE A 1 80 ? 18.718 -9.912 3.047 1.00 51.28 80 PHE A N 1
ATOM 642 C CA . PHE A 1 80 ? 18.594 -9.538 1.629 1.00 51.28 80 PHE A CA 1
ATOM 643 C C . PHE A 1 80 ? 19.806 -8.757 1.087 1.00 51.28 80 PHE A C 1
ATOM 645 O O . PHE A 1 80 ? 19.813 -8.392 -0.084 1.00 51.28 80 PHE A O 1
ATOM 652 N N . TYR A 1 81 ? 20.820 -8.490 1.920 1.00 44.38 81 TYR A N 1
ATOM 653 C CA . TYR A 1 81 ? 22.000 -7.682 1.566 1.00 44.38 81 TYR A CA 1
ATOM 654 C C . TYR A 1 81 ? 23.350 -8.415 1.729 1.00 44.38 81 TYR A C 1
ATOM 656 O O . TYR A 1 81 ? 24.393 -7.766 1.624 1.00 44.38 81 TYR A O 1
ATOM 664 N N . SER A 1 82 ? 23.339 -9.734 1.966 1.00 44.41 82 SER A N 1
ATOM 665 C CA . SER A 1 82 ? 24.532 -10.606 2.018 1.00 44.41 82 SER A CA 1
ATOM 666 C C . SER A 1 82 ? 24.597 -11.556 0.831 1.00 44.41 82 SER A C 1
ATOM 668 O O . SER A 1 82 ? 23.527 -12.083 0.455 1.00 44.41 82 SER A O 1
#

pLDDT: mean 74.56, std 12.73, range [44.38, 94.44]

Secondary structure (DSSP, 8-state):
-HHHHHHHHHHHHHHHTTS----------GGGS----PPPP------SEEEETTEEEE---------------HHHHHTT--

Radius of gyration: 33.18 Å; chains: 1; bounding box: 70×37×81 Å

Organism: Rhizophora mucronata (NCBI:txid61149)